Protein AF-A0A971BH39-F1 (afdb_monomer_lite)

Structure (mmCIF, N/CA/C/O backbone):
data_AF-A0A971BH39-F1
#
_entry.id   AF-A0A971BH39-F1
#
loop_
_atom_site.group_PDB
_atom_site.id
_atom_site.type_symbol
_atom_site.label_atom_id
_atom_site.label_alt_id
_atom_site.label_comp_id
_atom_site.label_asym_id
_atom_site.label_entity_id
_atom_site.label_seq_id
_atom_site.pdbx_PDB_ins_code
_atom_site.Cartn_x
_atom_site.Cartn_y
_atom_site.Cartn_z
_atom_site.occupancy
_atom_site.B_iso_or_equiv
_atom_site.auth_seq_id
_atom_site.auth_comp_id
_atom_site.auth_asym_id
_atom_site.auth_atom_id
_atom_site.pdbx_PDB_model_num
ATOM 1 N N . MET A 1 1 ? -10.451 -5.242 2.791 1.00 61.06 1 MET A N 1
ATOM 2 C CA . MET A 1 1 ? -10.677 -4.158 3.774 1.00 61.06 1 MET A CA 1
ATOM 3 C C . MET A 1 1 ? -10.531 -2.824 3.059 1.00 61.06 1 MET A C 1
ATOM 5 O O . MET A 1 1 ? -9.449 -2.566 2.553 1.00 61.06 1 MET A O 1
ATOM 9 N N . ALA A 1 2 ? -11.596 -2.024 2.953 1.00 71.81 2 ALA A N 1
ATOM 10 C CA . ALA A 1 2 ? -11.571 -0.759 2.203 1.00 71.81 2 ALA A CA 1
ATOM 11 C C . ALA A 1 2 ? -10.590 0.271 2.801 1.00 71.81 2 ALA A C 1
ATOM 13 O O . ALA A 1 2 ? -9.812 0.863 2.066 1.00 71.81 2 ALA A O 1
ATOM 14 N N . CYS A 1 3 ? -10.518 0.363 4.134 1.00 73.62 3 CYS A N 1
ATOM 15 C CA . CYS A 1 3 ? -9.600 1.262 4.845 1.00 73.62 3 CYS A CA 1
ATOM 16 C C . CYS A 1 3 ? -8.114 1.022 4.526 1.00 73.62 3 CYS A C 1
ATOM 18 O O . CYS A 1 3 ? -7.335 1.961 4.431 1.00 73.62 3 CYS A O 1
ATOM 20 N N . CYS A 1 4 ? -7.714 -0.233 4.325 1.00 76.88 4 CYS A N 1
ATOM 21 C CA . CYS A 1 4 ? -6.345 -0.579 3.949 1.00 76.88 4 CYS A CA 1
ATOM 22 C C . CYS A 1 4 ? -6.003 -0.165 2.521 1.00 76.88 4 CYS A C 1
ATOM 24 O O . CYS A 1 4 ? -4.856 0.152 2.238 1.00 76.88 4 CYS A O 1
ATOM 26 N N . LYS A 1 5 ? -6.998 -0.162 1.630 1.00 80.19 5 LYS A N 1
ATOM 27 C CA . LYS A 1 5 ? -6.822 0.299 0.257 1.00 80.19 5 LYS A CA 1
ATOM 28 C C . LYS A 1 5 ? -6.657 1.819 0.218 1.00 80.19 5 LYS A C 1
ATOM 30 O O . LYS A 1 5 ? -5.732 2.291 -0.423 1.00 80.19 5 LYS A O 1
ATOM 35 N N . GLU A 1 6 ? -7.496 2.553 0.945 1.00 83.75 6 GLU A N 1
ATOM 36 C CA . GLU A 1 6 ? -7.402 4.017 1.048 1.00 83.75 6 GLU A CA 1
ATOM 37 C C . GLU A 1 6 ? -6.068 4.456 1.669 1.00 83.75 6 GLU A C 1
ATOM 39 O O . GLU A 1 6 ? -5.375 5.291 1.099 1.00 83.75 6 GLU A O 1
ATOM 44 N N . ALA A 1 7 ? -5.644 3.826 2.771 1.00 83.38 7 ALA A N 1
ATOM 45 C CA . ALA A 1 7 ? -4.347 4.110 3.390 1.00 83.38 7 ALA A CA 1
ATOM 46 C C . ALA A 1 7 ? -3.160 3.799 2.458 1.00 83.38 7 ALA A C 1
ATOM 48 O O . ALA A 1 7 ? -2.148 4.496 2.479 1.00 83.38 7 ALA A O 1
ATOM 49 N N . TRP A 1 8 ? -3.276 2.756 1.631 1.00 84.62 8 TRP A N 1
ATOM 50 C CA . TRP A 1 8 ? -2.268 2.418 0.628 1.00 84.62 8 TRP A CA 1
ATOM 51 C C . TRP A 1 8 ? -2.229 3.430 -0.525 1.00 84.62 8 TRP A C 1
ATOM 53 O O . TRP A 1 8 ? -1.152 3.847 -0.940 1.00 84.62 8 TRP A O 1
ATOM 63 N N . GLU A 1 9 ? -3.387 3.869 -1.022 1.00 86.62 9 GLU A N 1
ATOM 64 C CA . GLU A 1 9 ? -3.479 4.919 -2.044 1.00 86.62 9 GLU A CA 1
ATOM 65 C C . GLU A 1 9 ? -2.906 6.250 -1.531 1.00 86.62 9 GLU A C 1
ATOM 67 O O . GLU A 1 9 ? -2.165 6.919 -2.252 1.00 86.62 9 GLU A O 1
ATOM 72 N N . GLU A 1 10 ? -3.168 6.600 -0.269 1.00 86.44 10 GLU A N 1
ATOM 73 C CA . GLU A 1 10 ? -2.585 7.776 0.381 1.00 86.44 10 GLU A CA 1
ATOM 74 C C . GLU A 1 10 ? -1.059 7.653 0.518 1.00 86.44 10 GLU A C 1
ATOM 76 O O . GLU A 1 10 ? -0.338 8.581 0.146 1.00 86.44 10 GLU A O 1
ATOM 81 N N . TRP A 1 11 ? -0.553 6.495 0.958 1.00 86.44 11 TRP A N 1
ATOM 82 C CA . TRP A 1 11 ? 0.886 6.211 1.037 1.00 86.44 11 TRP A CA 1
ATOM 83 C C . TRP A 1 11 ? 1.592 6.404 -0.310 1.00 86.44 11 TRP A C 1
ATOM 85 O O . TRP A 1 11 ? 2.619 7.081 -0.380 1.00 86.44 11 TRP A O 1
ATOM 95 N N . LEU A 1 12 ? 1.008 5.877 -1.390 1.00 85.44 12 LEU A N 1
ATOM 96 C CA . LEU A 1 12 ? 1.545 6.008 -2.748 1.00 85.44 12 LEU A CA 1
ATOM 97 C C . LEU A 1 12 ? 1.449 7.430 -3.313 1.00 85.44 12 LEU A C 1
ATOM 99 O O . LEU A 1 12 ? 2.221 7.787 -4.201 1.00 85.44 12 LEU A O 1
ATOM 103 N N . SER A 1 13 ? 0.515 8.246 -2.822 1.00 88.38 13 SER A N 1
ATOM 104 C CA . SER A 1 13 ? 0.382 9.649 -3.231 1.00 88.38 13 SER A CA 1
ATOM 105 C C . SER A 1 13 ? 1.445 10.570 -2.611 1.00 88.38 13 SER A C 1
ATOM 107 O O . SER A 1 13 ? 1.619 11.707 -3.054 1.00 88.38 13 SER A O 1
ATOM 109 N N . GLY A 1 14 ? 2.166 10.094 -1.591 1.00 82.94 14 GLY A N 1
ATOM 110 C CA . GLY A 1 14 ? 3.224 10.843 -0.924 1.00 82.94 14 GLY A CA 1
ATOM 111 C C . GLY A 1 14 ? 4.513 10.934 -1.750 1.00 82.94 14 GLY A C 1
ATOM 112 O O . GLY A 1 14 ? 4.892 10.014 -2.465 1.00 82.94 14 GLY A O 1
ATOM 113 N N . TYR A 1 15 ? 5.270 12.021 -1.578 1.00 79.31 15 TYR A N 1
ATOM 114 C CA . TYR A 1 15 ? 6.588 12.222 -2.211 1.00 79.31 15 TYR A CA 1
ATOM 115 C C . TYR A 1 15 ? 7.719 11.385 -1.584 1.00 79.31 15 TYR A C 1
ATOM 117 O O . TYR A 1 15 ? 8.897 11.705 -1.750 1.00 79.31 15 TYR A O 1
ATOM 125 N N . ASN A 1 16 ? 7.389 10.346 -0.814 1.00 80.38 16 ASN A N 1
ATOM 126 C CA . ASN A 1 16 ? 8.395 9.524 -0.163 1.00 80.38 16 ASN A CA 1
ATOM 127 C C . ASN A 1 16 ? 9.024 8.578 -1.203 1.00 80.38 16 ASN A C 1
ATOM 129 O O . ASN A 1 16 ? 8.317 7.715 -1.722 1.00 80.38 16 ASN A O 1
ATOM 133 N N . PRO A 1 17 ? 10.332 8.686 -1.503 1.00 82.81 17 PRO A N 1
ATOM 134 C CA . PRO A 1 17 ? 10.984 7.827 -2.494 1.00 82.81 17 PRO A CA 1
ATOM 135 C C . PRO A 1 17 ? 10.886 6.331 -2.154 1.00 82.81 17 PRO A C 1
ATOM 137 O O . PRO A 1 17 ? 10.904 5.502 -3.060 1.00 82.81 17 PRO A O 1
ATOM 140 N N . VAL A 1 18 ? 10.714 5.990 -0.872 1.00 82.75 18 VAL A N 1
ATOM 141 C CA . VAL A 1 18 ? 10.555 4.607 -0.397 1.00 82.75 18 VAL A CA 1
ATOM 142 C C . VAL A 1 18 ? 9.209 4.003 -0.822 1.00 82.75 18 VAL A C 1
ATOM 144 O O . VAL A 1 18 ? 9.126 2.802 -1.057 1.00 82.75 18 VAL A O 1
ATOM 147 N N . ALA A 1 19 ? 8.168 4.818 -1.027 1.00 84.00 19 ALA A N 1
ATOM 148 C CA . ALA A 1 19 ? 6.841 4.320 -1.401 1.00 84.00 19 ALA A CA 1
ATOM 149 C C . ALA A 1 19 ? 6.848 3.570 -2.749 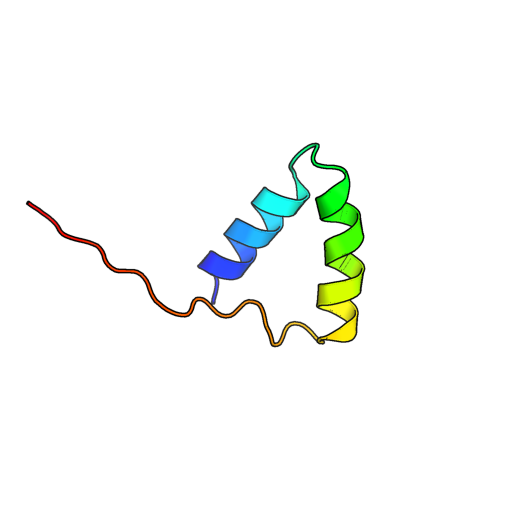1.00 84.00 19 ALA A C 1
ATOM 151 O O . ALA A 1 19 ? 6.089 2.622 -2.943 1.00 84.00 19 ALA A O 1
ATOM 152 N N . ALA A 1 20 ? 7.745 3.943 -3.671 1.00 84.00 20 ALA A N 1
ATOM 153 C CA . ALA A 1 20 ? 7.924 3.249 -4.947 1.00 84.00 20 ALA A CA 1
ATOM 154 C C . ALA A 1 20 ? 8.604 1.874 -4.797 1.00 84.00 20 ALA A C 1
ATOM 156 O O . ALA A 1 20 ? 8.386 0.979 -5.618 1.00 84.00 20 ALA A O 1
ATOM 157 N N . GLU A 1 21 ? 9.427 1.691 -3.764 1.00 84.44 21 GLU A N 1
ATOM 158 C CA . GLU A 1 21 ? 10.074 0.412 -3.459 1.00 84.44 21 GLU A CA 1
ATOM 159 C C . GLU A 1 21 ? 9.068 -0.583 -2.862 1.00 84.44 21 GLU A C 1
ATOM 161 O O . GLU A 1 21 ? 9.091 -1.768 -3.208 1.00 84.44 21 GLU A O 1
ATOM 166 N N . ASP A 1 22 ? 8.115 -0.087 -2.069 1.00 81.88 22 ASP A N 1
ATOM 167 C CA . ASP A 1 22 ? 7.082 -0.900 -1.421 1.00 81.88 22 ASP A CA 1
ATOM 168 C C . ASP A 1 22 ? 6.078 -1.521 -2.409 1.00 81.88 22 ASP A C 1
ATOM 170 O O . ASP A 1 22 ? 5.501 -2.570 -2.117 1.00 81.88 22 ASP A O 1
ATOM 174 N N . ILE A 1 23 ? 5.897 -0.941 -3.605 1.00 83.00 23 ILE A N 1
ATOM 175 C CA . ILE A 1 23 ? 5.046 -1.518 -4.667 1.00 83.00 23 ILE A CA 1
ATOM 176 C C . ILE A 1 23 ? 5.527 -2.928 -5.025 1.00 83.00 23 ILE A C 1
ATOM 178 O O . ILE A 1 23 ? 4.728 -3.862 -5.081 1.00 83.00 23 ILE A O 1
ATOM 182 N N . LYS A 1 24 ? 6.845 -3.103 -5.193 1.00 82.06 24 LYS A N 1
ATOM 183 C CA . LYS A 1 24 ? 7.450 -4.401 -5.530 1.00 82.06 24 LYS A CA 1
ATOM 184 C C . LYS A 1 24 ? 7.256 -5.416 -4.411 1.00 82.06 24 LYS A C 1
ATOM 186 O O . LYS A 1 24 ? 7.051 -6.597 -4.677 1.00 82.06 24 LYS A O 1
ATOM 191 N N . MET A 1 25 ? 7.319 -4.952 -3.163 1.00 76.50 25 MET A N 1
ATOM 192 C CA . MET A 1 25 ? 7.076 -5.790 -1.994 1.00 76.50 25 MET A CA 1
ATOM 193 C C . MET A 1 25 ? 5.618 -6.274 -1.972 1.00 76.50 25 MET A C 1
ATOM 195 O O . MET A 1 25 ? 5.364 -7.465 -1.813 1.00 76.50 25 MET A O 1
ATOM 199 N N . MET A 1 26 ? 4.658 -5.380 -2.224 1.00 79.06 26 MET A N 1
ATOM 200 C CA . MET A 1 26 ? 3.233 -5.719 -2.299 1.00 79.06 26 MET A CA 1
ATOM 201 C C . MET A 1 26 ? 2.891 -6.675 -3.451 1.00 79.06 26 MET A C 1
ATOM 203 O O . MET A 1 26 ? 2.056 -7.568 -3.273 1.00 79.06 26 MET A O 1
ATOM 207 N N . GLU A 1 27 ? 3.535 -6.518 -4.612 1.00 80.56 27 GLU A N 1
ATOM 208 C CA . GLU A 1 27 ? 3.396 -7.422 -5.761 1.00 80.56 27 GLU A CA 1
ATOM 209 C C . GLU A 1 27 ? 3.967 -8.817 -5.472 1.00 80.56 27 GLU A C 1
ATOM 211 O O . GLU A 1 27 ? 3.298 -9.816 -5.745 1.00 80.56 27 GLU A O 1
ATOM 216 N N . ALA A 1 28 ? 5.164 -8.899 -4.875 1.00 80.00 28 ALA A N 1
ATOM 217 C CA . ALA A 1 28 ? 5.800 -10.165 -4.499 1.00 80.00 28 ALA A CA 1
ATOM 218 C C . ALA A 1 28 ? 4.969 -10.955 -3.474 1.00 80.00 28 ALA A C 1
ATOM 220 O O . ALA A 1 28 ? 4.885 -12.181 -3.538 1.00 80.00 28 ALA A O 1
ATOM 221 N N . GLU A 1 29 ? 4.308 -10.240 -2.567 1.00 73.62 29 GLU A N 1
ATOM 222 C CA . GLU A 1 29 ? 3.469 -10.812 -1.517 1.00 73.62 29 GLU A CA 1
ATOM 223 C C . GLU A 1 29 ? 2.019 -11.088 -1.959 1.00 73.62 29 GLU A C 1
ATOM 225 O O . GLU A 1 29 ? 1.199 -11.579 -1.174 1.00 73.62 29 GLU A O 1
ATOM 230 N N . GLY A 1 30 ? 1.659 -10.763 -3.208 1.00 72.38 30 GLY A N 1
ATOM 231 C CA . GLY A 1 30 ? 0.303 -10.937 -3.738 1.00 72.38 30 GLY A CA 1
ATOM 232 C C . GLY A 1 30 ? -0.770 -10.216 -2.912 1.00 72.38 30 GLY A C 1
ATOM 233 O O . GLY A 1 30 ? -1.897 -10.701 -2.802 1.00 72.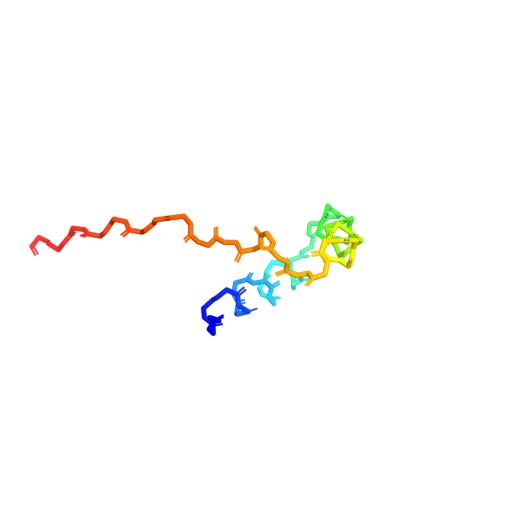38 30 GLY A O 1
ATOM 234 N N . GLY A 1 31 ? -0.408 -9.102 -2.267 1.00 67.31 31 GLY A N 1
ATOM 235 C CA . GLY A 1 31 ? -1.292 -8.321 -1.399 1.00 67.31 31 GLY A CA 1
ATOM 236 C C . GLY A 1 31 ? -1.645 -8.948 -0.042 1.00 67.31 31 GLY A C 1
ATOM 237 O O . GLY A 1 31 ? -2.587 -8.485 0.600 1.00 67.31 31 GLY A O 1
ATOM 238 N N . LYS A 1 32 ? -0.930 -9.986 0.421 1.00 64.81 32 LYS A N 1
ATOM 239 C CA . LYS A 1 32 ? -1.287 -10.740 1.643 1.00 64.81 32 LYS A CA 1
ATOM 240 C C . LYS A 1 32 ? -0.923 -10.086 2.981 1.00 64.81 32 LYS A C 1
ATOM 242 O O . LYS A 1 32 ? -1.511 -10.469 3.992 1.00 64.81 32 LYS A O 1
ATOM 247 N N . TYR A 1 33 ? 0.028 -9.148 3.020 1.00 61.66 33 TYR A N 1
ATOM 248 C CA . TYR A 1 33 ? 0.601 -8.639 4.281 1.00 61.66 33 TYR A CA 1
ATOM 249 C C . TYR A 1 33 ? 0.228 -7.208 4.649 1.00 61.66 33 TYR A C 1
ATOM 251 O O . TYR A 1 33 ? 0.662 -6.720 5.692 1.00 61.66 33 TYR A O 1
ATOM 259 N N . PHE A 1 34 ? -0.658 -6.564 3.890 1.00 64.19 34 PHE A N 1
ATOM 260 C CA . PHE A 1 34 ? -1.288 -5.327 4.345 1.00 64.19 34 PHE A CA 1
ATOM 261 C C . PHE A 1 34 ? -2.393 -5.645 5.370 1.00 64.19 34 PHE A C 1
ATOM 263 O O . PHE A 1 34 ? -3.587 -5.453 5.140 1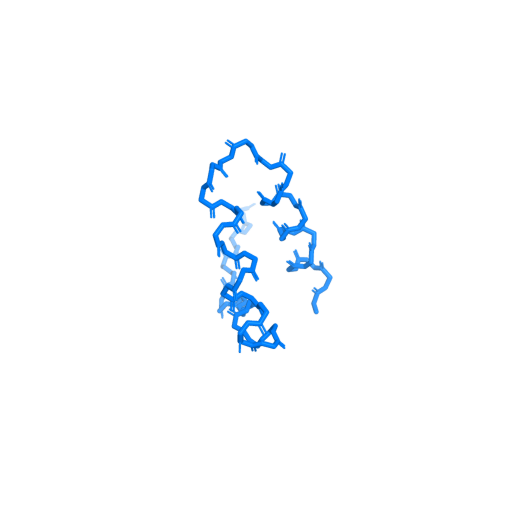.00 64.19 34 PHE A O 1
ATOM 270 N N . ASN A 1 35 ? -1.978 -6.221 6.500 1.00 64.69 35 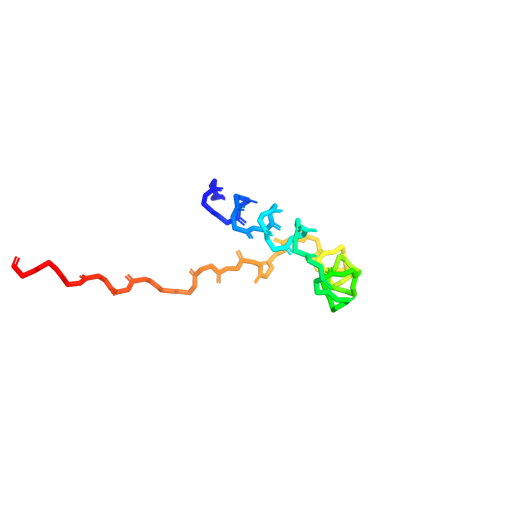ASN A N 1
ATOM 271 C CA . ASN A 1 35 ? -2.846 -6.676 7.572 1.00 64.69 35 ASN A CA 1
ATOM 272 C C . ASN A 1 35 ? -2.845 -5.635 8.688 1.00 64.69 35 ASN A C 1
ATOM 274 O O . ASN A 1 35 ? -1.848 -5.443 9.383 1.00 64.69 35 ASN A O 1
ATOM 278 N N . LEU A 1 36 ? -3.987 -4.978 8.884 1.00 67.44 36 LEU A N 1
ATOM 279 C CA . LEU A 1 36 ? -4.243 -4.206 10.094 1.00 67.44 36 LEU A CA 1
ATOM 280 C C . LEU A 1 36 ? -4.283 -5.182 11.276 1.00 67.44 36 LEU A C 1
ATOM 282 O O . LEU A 1 36 ? -5.262 -5.905 11.446 1.00 67.44 36 LEU A O 1
ATOM 286 N N . VAL A 1 37 ? -3.213 -5.220 12.070 1.00 72.50 37 VAL A N 1
ATOM 287 C CA . VAL A 1 37 ? -3.102 -6.151 13.204 1.00 72.50 37 VAL A CA 1
ATOM 288 C C . VAL A 1 37 ? -4.094 -5.781 14.310 1.00 72.50 37 VAL A C 1
ATOM 290 O O . VAL A 1 37 ? -4.781 -6.654 14.832 1.00 72.50 37 VAL A O 1
ATOM 293 N N . GLN A 1 38 ? -4.198 -4.492 14.659 1.00 67.94 38 GLN A N 1
ATOM 294 C CA . GLN A 1 38 ? -5.116 -4.010 15.694 1.00 67.94 38 GLN A CA 1
ATOM 295 C C . GLN A 1 38 ? -5.295 -2.487 15.619 1.00 67.94 38 GLN A C 1
ATOM 297 O O . GLN A 1 38 ? -4.347 -1.763 15.324 1.00 67.94 38 GLN A O 1
ATOM 302 N N . LEU A 1 39 ? -6.491 -1.995 15.954 1.00 76.88 39 LEU A N 1
ATOM 303 C CA . LEU A 1 39 ? -6.754 -0.578 16.216 1.00 76.88 39 LEU A CA 1
ATOM 304 C C . LEU A 1 39 ? -7.413 -0.460 17.595 1.00 76.88 39 LEU A C 1
ATOM 306 O O . LEU A 1 39 ? -8.486 -1.017 17.816 1.00 76.88 39 LEU A O 1
ATOM 310 N N . ILE A 1 40 ? -6.759 0.224 18.539 1.00 81.50 40 ILE A N 1
ATOM 311 C CA . ILE A 1 40 ? -7.312 0.490 19.875 1.00 81.50 40 ILE A CA 1
ATOM 312 C C . ILE A 1 40 ? -7.722 1.960 19.925 1.00 81.50 40 ILE A C 1
ATOM 314 O O . ILE A 1 40 ? -6.866 2.838 19.988 1.00 81.50 40 ILE A O 1
ATOM 318 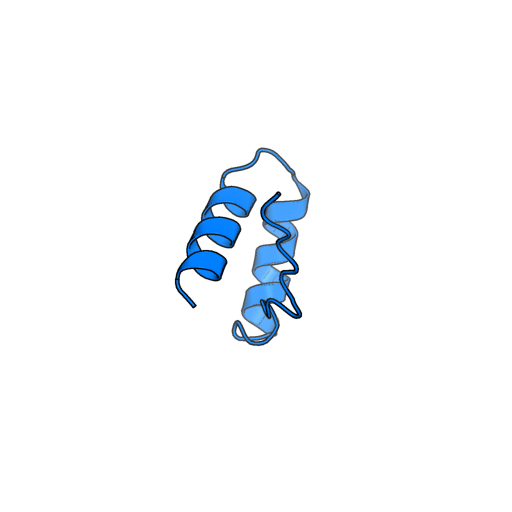N N . ALA A 1 41 ? -9.026 2.225 19.914 1.00 82.75 41 ALA A N 1
ATOM 319 C CA . ALA A 1 41 ? -9.576 3.560 20.122 1.00 82.75 41 ALA A CA 1
ATOM 320 C C . ALA A 1 41 ? -10.230 3.642 21.507 1.00 82.75 41 ALA A C 1
ATOM 322 O O . ALA A 1 41 ? -10.999 2.760 21.889 1.00 82.75 41 ALA A O 1
ATOM 323 N N . LYS A 1 42 ? -9.938 4.710 22.255 1.00 81.62 42 LYS A N 1
ATOM 324 C CA . LYS A 1 42 ? -10.609 5.033 23.519 1.00 81.62 42 LYS A CA 1
ATOM 325 C C . LYS A 1 42 ? -11.386 6.32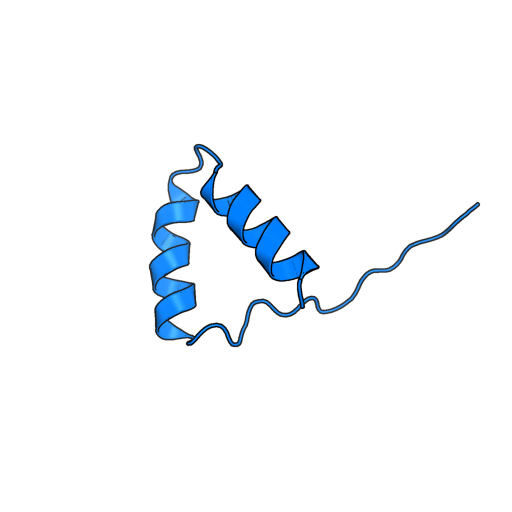9 23.331 1.00 81.62 42 LYS A C 1
ATOM 327 O O . LYS A 1 42 ? -10.780 7.373 23.114 1.00 81.62 42 LYS A O 1
ATOM 332 N N . VAL A 1 43 ? -12.709 6.246 23.419 1.00 77.69 43 VAL A N 1
ATOM 333 C CA . VAL A 1 43 ? -13.573 7.426 23.508 1.00 77.69 43 VAL A CA 1
ATOM 334 C C . VAL A 1 43 ? -13.641 7.828 24.981 1.00 77.69 43 VAL A C 1
ATOM 336 O O . VAL A 1 43 ? -13.838 6.965 25.839 1.00 77.69 43 VAL A O 1
ATOM 339 N N . ILE A 1 44 ? -13.379 9.106 25.259 1.00 66.38 44 ILE A N 1
ATOM 340 C CA . ILE A 1 44 ? -13.531 9.730 26.581 1.00 66.38 44 ILE A CA 1
ATOM 341 C C . ILE A 1 44 ? -14.934 10.321 26.661 1.00 66.38 44 ILE A C 1
ATOM 343 O O . ILE A 1 44 ? -15.339 10.950 25.658 1.00 66.38 44 ILE A O 1
#

Foldseek 3Di:
DVVLVVVLVVLCVDPDPCNVVVVVVCVVVVNPPSDPPDDDDDDD

Sequence (44 aa):
MACCKEAWEEWLSGYNPVAAEDIKMMEAEGGKYFNLVQLIAKVI

pLDDT: mean 77.63, std 7.53, range [61.06, 88.38]

Radius of gyration: 12.76 Å; chains: 1; bounding box: 25×23×32 Å

Secondary structure (DSSP, 8-state):
-HHHHHHHHHHHHS--TTHHHHHHHHHHTTT-------------